Protein AF-A0A060C7Z0-F1 (afdb_monomer_lite)

Radius of gyration: 13.65 Å; chains: 1; bounding box: 37×23×34 Å

Foldseek 3Di:
DDDDPFDWDWDWDADPNDIDIDTDTCVLPVDDDDDDDPCQLVSLVVVVVVVVVVCVVVVHDDPDDDDDPPSD

Sequence (72 aa):
MVGGSSIVALKTLQRQGVDYYFIDNQYYFKRPKLYGYYDDGERFAFFQQAVVELMEKIDFIPDVLHVNDYHT

pLDDT: mean 89.88, std 14.47, range [41.56, 97.81]

Secondary structure (DSSP, 8-state):
-------PEEEEEEETTEEEEEEE-HHHH-SS-SS--TTHHHHHHHHHHHHHHHHHHTT---SS----STT-

InterPro domains:
  IPR013534 Starch synthase, catalytic domain [PF08323] (7-72)

Structure (mmCIF, N/CA/C/O backbone):
data_AF-A0A060C7Z0-F1
#
_entry.id   AF-A0A060C7Z0-F1
#
loop_
_atom_site.group_PDB
_atom_site.id
_atom_site.type_symbol
_atom_site.label_atom_id
_atom_site.label_alt_id
_atom_site.label_comp_id
_atom_site.label_asym_id
_atom_site.label_entity_id
_atom_site.label_seq_id
_atom_site.pdbx_PDB_ins_code
_atom_site.Cartn_x
_atom_site.Cartn_y
_atom_site.Cartn_z
_atom_site.occupancy
_atom_site.B_iso_or_equiv
_atom_site.auth_seq_id
_atom_site.auth_comp_id
_atom_site.auth_asym_id
_atom_site.auth_atom_id
_atom_site.pdbx_PDB_model_num
ATOM 1 N N . MET A 1 1 ? 19.483 -9.179 -1.482 1.00 42.72 1 MET A N 1
ATOM 2 C CA . MET A 1 1 ? 19.700 -8.020 -0.591 1.00 42.72 1 MET A CA 1
ATOM 3 C C . MET A 1 1 ? 20.439 -6.944 -1.368 1.00 42.72 1 MET A C 1
ATOM 5 O O . MET A 1 1 ? 21.633 -7.093 -1.589 1.00 42.72 1 MET A O 1
ATOM 9 N N . VAL A 1 2 ? 19.741 -5.907 -1.831 1.00 41.56 2 VAL A N 1
ATOM 10 C CA . VAL A 1 2 ? 20.382 -4.693 -2.357 1.00 41.56 2 VAL A CA 1
ATOM 11 C C . VAL A 1 2 ? 19.986 -3.561 -1.422 1.00 41.56 2 VAL A C 1
ATOM 13 O O . VAL A 1 2 ? 18.814 -3.216 -1.311 1.00 41.56 2 VAL A O 1
ATOM 16 N N . GLY A 1 3 ? 20.977 -3.071 -0.682 1.00 41.88 3 GLY A N 1
ATOM 17 C CA . GLY A 1 3 ? 20.853 -1.960 0.243 1.00 41.88 3 GLY A CA 1
ATOM 18 C C . GLY A 1 3 ? 20.721 -0.641 -0.506 1.00 41.88 3 GLY A C 1
ATOM 19 O O . GLY A 1 3 ? 21.683 -0.126 -1.065 1.00 41.88 3 GLY A O 1
ATOM 20 N N . GLY A 1 4 ? 19.522 -0.089 -0.468 1.00 42.03 4 GLY A N 1
ATOM 21 C CA . GLY A 1 4 ? 19.240 1.329 -0.600 1.00 42.03 4 GLY A CA 1
ATOM 22 C C . GLY A 1 4 ? 18.000 1.548 0.243 1.00 42.03 4 GLY A C 1
ATOM 23 O O . GLY A 1 4 ? 17.039 0.804 0.082 1.00 42.03 4 GLY A O 1
ATOM 24 N N . SER A 1 5 ? 18.038 2.460 1.210 1.00 45.84 5 SER A N 1
ATOM 25 C CA . SER A 1 5 ? 16.903 2.703 2.099 1.00 45.84 5 SER A CA 1
ATOM 26 C C . SER A 1 5 ? 15.674 3.068 1.265 1.00 45.84 5 SER A C 1
ATOM 28 O O . SER A 1 5 ? 15.552 4.197 0.792 1.00 45.84 5 SER A O 1
ATOM 30 N N . SER A 1 6 ? 14.780 2.105 1.046 1.00 55.16 6 SER A N 1
ATOM 31 C CA . SER A 1 6 ? 13.496 2.326 0.395 1.00 55.16 6 SER A CA 1
ATOM 32 C C . SER A 1 6 ? 12.659 3.156 1.356 1.00 55.16 6 SER A C 1
ATOM 34 O O . SER A 1 6 ? 12.060 2.623 2.286 1.00 55.16 6 SER A O 1
ATOM 36 N N . ILE A 1 7 ? 12.687 4.479 1.201 1.00 63.03 7 ILE A N 1
ATOM 37 C CA . ILE A 1 7 ? 11.857 5.366 2.012 1.00 63.03 7 ILE A CA 1
ATOM 38 C C . ILE A 1 7 ? 10.406 5.050 1.662 1.00 63.03 7 ILE A C 1
ATOM 40 O O . ILE A 1 7 ? 9.956 5.324 0.547 1.00 63.03 7 ILE A O 1
ATOM 44 N N . VAL A 1 8 ? 9.698 4.459 2.620 1.00 76.56 8 VAL A N 1
ATOM 45 C CA . VAL A 1 8 ? 8.249 4.309 2.562 1.00 76.56 8 VAL A CA 1
ATOM 46 C C . VAL A 1 8 ? 7.650 5.561 3.174 1.00 76.56 8 VAL A C 1
ATOM 48 O O . VAL A 1 8 ? 7.886 5.851 4.347 1.00 76.56 8 VAL A O 1
ATOM 51 N N . ALA A 1 9 ? 6.922 6.332 2.373 1.00 82.88 9 ALA A N 1
ATOM 52 C CA . ALA A 1 9 ? 6.230 7.514 2.863 1.00 82.88 9 ALA A CA 1
ATOM 53 C C . ALA A 1 9 ? 4.756 7.176 3.083 1.00 82.88 9 ALA A C 1
ATOM 55 O O . ALA A 1 9 ? 4.109 6.608 2.205 1.00 82.88 9 ALA A O 1
ATOM 56 N N . LEU A 1 10 ? 4.223 7.562 4.238 1.00 90.44 10 LEU A N 1
ATOM 57 C CA . LEU A 1 10 ? 2.793 7.531 4.506 1.00 90.44 10 LEU A CA 1
ATOM 58 C C . LEU A 1 10 ? 2.231 8.935 4.289 1.00 90.44 10 LEU A C 1
ATOM 60 O O . LEU A 1 10 ? 2.722 9.904 4.871 1.00 90.44 10 LEU A O 1
ATOM 64 N N . LYS A 1 11 ? 1.197 9.054 3.458 1.00 93.25 11 LYS A N 1
ATOM 65 C CA . LYS A 1 11 ? 0.390 10.276 3.346 1.00 93.25 11 LYS A CA 1
ATOM 66 C C . LYS A 1 11 ? -1.024 9.966 3.809 1.00 93.25 11 LYS A C 1
ATOM 68 O O . LYS A 1 11 ? -1.509 8.860 3.588 1.00 93.25 11 LYS A O 1
ATOM 73 N N . THR A 1 12 ? -1.686 10.942 4.417 1.00 95.88 12 THR A N 1
ATOM 74 C CA . THR A 1 12 ? -3.048 10.782 4.930 1.00 95.88 12 THR A CA 1
ATOM 75 C C . THR A 1 12 ? -3.980 11.846 4.363 1.00 95.88 12 THR A C 1
ATOM 77 O O . THR A 1 12 ? -3.566 12.970 4.070 1.00 95.88 12 THR A O 1
ATOM 80 N N . LEU A 1 13 ? -5.246 11.480 4.185 1.00 97.56 13 LEU A N 1
ATOM 81 C CA . LEU A 1 13 ? -6.334 12.395 3.858 1.00 97.56 13 LEU A CA 1
ATOM 82 C C . LEU A 1 13 ? -7.546 12.022 4.704 1.00 97.56 13 LEU A C 1
ATOM 84 O O . LEU A 1 13 ? -7.896 10.856 4.814 1.00 97.56 13 LEU A O 1
ATOM 88 N N . GLN A 1 14 ? -8.202 13.033 5.253 1.00 97.69 14 GLN A N 1
ATOM 89 C CA . GLN A 1 14 ? -9.469 12.907 5.958 1.00 97.69 14 GLN A CA 1
ATOM 90 C C . GLN A 1 14 ? -10.563 13.516 5.096 1.00 97.69 14 GLN A C 1
ATOM 92 O O . GLN A 1 14 ? -10.496 14.705 4.766 1.00 97.69 14 GLN A O 1
ATOM 97 N N . ARG A 1 15 ? -11.560 12.723 4.692 1.00 97.81 15 ARG A N 1
ATOM 98 C CA . ARG A 1 15 ? -12.647 13.230 3.843 1.00 97.81 15 ARG A CA 1
ATOM 99 C C . ARG A 1 15 ? -13.964 12.538 4.150 1.00 97.81 15 ARG A C 1
ATOM 101 O O . ARG A 1 15 ? -14.074 11.330 4.012 1.00 97.81 15 ARG A O 1
ATOM 108 N N . GLN A 1 16 ? -14.979 13.338 4.490 1.00 97.50 16 GLN A N 1
ATOM 109 C CA . GLN A 1 16 ? -16.343 12.865 4.775 1.00 97.50 16 GLN A CA 1
ATOM 110 C C . GLN A 1 16 ? -16.393 11.778 5.867 1.00 97.50 16 GLN A C 1
ATOM 112 O O . GLN A 1 16 ? -17.179 10.844 5.773 1.00 97.50 16 GLN A O 1
ATOM 117 N N . GLY A 1 17 ? -15.551 11.909 6.899 1.00 96.69 17 GLY A N 1
ATOM 118 C CA . GLY A 1 17 ? -15.465 10.935 7.994 1.00 96.69 17 GLY A CA 1
ATOM 119 C C . GLY A 1 17 ? -14.774 9.624 7.616 1.00 96.69 17 GLY A C 1
ATOM 120 O O . GLY A 1 17 ? -14.946 8.638 8.321 1.00 96.69 17 GLY A O 1
ATOM 121 N N . VAL A 1 18 ? -14.041 9.604 6.499 1.00 96.62 18 VAL A N 1
ATOM 122 C CA . VAL A 1 18 ? -13.254 8.457 6.050 1.00 96.62 18 VAL A CA 1
ATOM 123 C C . VAL A 1 18 ? -11.772 8.817 6.044 1.00 96.62 18 VAL A C 1
ATOM 125 O O . VAL A 1 18 ? -11.369 9.841 5.473 1.00 96.62 18 VAL A O 1
ATOM 128 N N . ASP A 1 19 ? -10.991 7.923 6.640 1.00 96.38 19 ASP A N 1
ATOM 129 C CA . ASP A 1 19 ? -9.539 7.971 6.743 1.00 96.38 19 ASP A CA 1
ATOM 130 C C . ASP A 1 19 ? -8.925 7.294 5.514 1.00 96.38 19 ASP A C 1
ATOM 132 O O . ASP A 1 19 ? -9.160 6.114 5.250 1.00 96.38 19 ASP A O 1
ATOM 136 N N . TYR A 1 20 ? -8.123 8.032 4.752 1.00 96.75 20 TYR A N 1
ATOM 137 C CA . TYR A 1 20 ? -7.400 7.508 3.596 1.00 96.75 20 TYR A CA 1
ATOM 138 C C . TYR A 1 20 ? -5.908 7.503 3.900 1.00 96.75 20 TYR A C 1
ATOM 140 O O . TYR A 1 20 ? -5.327 8.550 4.202 1.00 96.75 20 TYR A O 1
ATOM 148 N N . TYR A 1 21 ? -5.283 6.340 3.749 1.00 95.69 21 TYR A N 1
ATOM 149 C CA . TYR A 1 21 ? -3.846 6.151 3.902 1.00 95.69 21 TYR A CA 1
ATOM 150 C C . TYR A 1 21 ? -3.229 5.789 2.553 1.00 95.69 21 TYR A C 1
ATOM 152 O O . TYR A 1 21 ? -3.684 4.869 1.877 1.00 95.69 21 TYR A O 1
ATOM 160 N N . PHE A 1 22 ? -2.184 6.512 2.158 1.00 95.31 22 PHE A N 1
ATOM 161 C CA . PHE A 1 22 ? -1.458 6.279 0.914 1.00 95.31 22 PHE A CA 1
ATOM 162 C C . PHE A 1 22 ? -0.032 5.850 1.228 1.00 95.31 22 PHE A C 1
ATOM 164 O O . PHE A 1 22 ? 0.692 6.561 1.930 1.00 95.31 22 PHE A O 1
ATOM 171 N N . ILE A 1 23 ? 0.367 4.715 0.663 1.00 93.75 23 ILE A N 1
ATOM 172 C CA . ILE A 1 23 ? 1.727 4.189 0.747 1.00 93.75 23 ILE A CA 1
ATOM 173 C C . ILE A 1 23 ? 2.483 4.631 -0.502 1.00 93.75 23 ILE A C 1
ATOM 175 O O . ILE A 1 23 ? 2.071 4.339 -1.623 1.00 93.75 23 ILE A O 1
ATOM 179 N N . ASP A 1 24 ? 3.592 5.337 -0.299 1.00 91.88 24 ASP A N 1
ATOM 180 C CA . ASP A 1 24 ? 4.503 5.753 -1.359 1.00 91.88 24 ASP A CA 1
ATOM 181 C C . ASP A 1 24 ? 5.859 5.063 -1.204 1.00 91.88 24 ASP A C 1
ATOM 183 O O . ASP A 1 24 ? 6.357 4.829 -0.104 1.00 91.88 24 ASP A O 1
ATOM 187 N N . ASN A 1 25 ? 6.455 4.756 -2.343 1.00 92.94 25 ASN A N 1
ATOM 188 C CA . ASN A 1 25 ? 7.776 4.189 -2.504 1.00 92.94 25 ASN A CA 1
ATOM 189 C C . ASN A 1 25 ? 8.199 4.510 -3.940 1.00 92.94 25 ASN A C 1
ATOM 191 O O . ASN A 1 25 ? 7.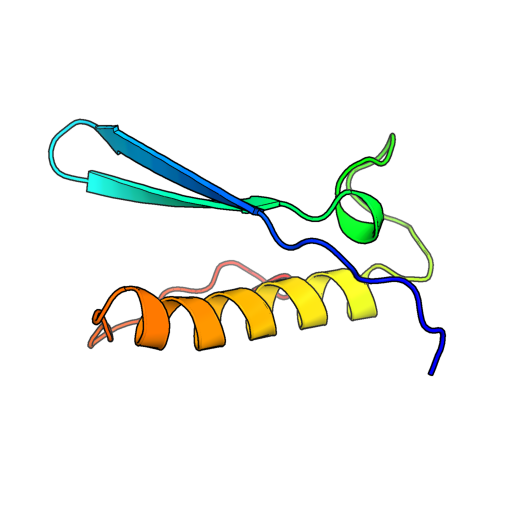643 3.968 -4.896 1.00 92.94 25 ASN A O 1
ATOM 195 N N . GLN A 1 26 ? 9.188 5.388 -4.112 1.00 91.06 26 GLN A N 1
ATOM 196 C CA . GLN A 1 26 ? 9.569 5.835 -5.454 1.00 91.06 26 GLN A CA 1
ATOM 197 C C . GLN A 1 26 ? 10.178 4.722 -6.312 1.00 91.06 26 GLN A C 1
ATOM 199 O O . GLN A 1 26 ? 10.043 4.779 -7.529 1.00 91.06 26 GLN A O 1
ATOM 204 N N . TYR A 1 27 ? 10.810 3.710 -5.714 1.00 91.06 27 TYR A N 1
ATOM 205 C CA . TYR A 1 27 ? 11.314 2.565 -6.470 1.00 91.06 27 TYR A CA 1
ATOM 206 C C . TYR A 1 27 ? 10.155 1.786 -7.104 1.00 91.06 27 TYR A C 1
ATOM 208 O O . TYR A 1 27 ? 10.175 1.507 -8.301 1.00 91.06 27 TYR A O 1
ATOM 216 N N . TYR A 1 28 ? 9.099 1.524 -6.329 1.00 92.88 28 TYR A N 1
ATOM 217 C CA . TYR A 1 28 ? 7.968 0.736 -6.805 1.00 92.88 28 TYR A CA 1
ATOM 218 C C . TYR A 1 28 ? 6.879 1.534 -7.526 1.00 92.88 28 TYR A C 1
ATOM 220 O O . TYR A 1 28 ? 6.246 0.974 -8.410 1.00 92.88 28 TYR A O 1
ATOM 228 N N . PHE A 1 29 ? 6.615 2.801 -7.215 1.00 92.44 29 PHE A N 1
ATOM 229 C CA . PHE A 1 29 ? 5.424 3.495 -7.738 1.00 92.44 29 PHE A CA 1
ATOM 230 C C . PHE A 1 29 ? 5.733 4.668 -8.673 1.00 92.44 29 PHE A C 1
ATOM 232 O O . PHE A 1 29 ? 4.869 5.060 -9.457 1.00 92.44 29 PHE A O 1
ATOM 239 N N . LYS A 1 30 ? 6.969 5.184 -8.697 1.00 93.31 30 LYS A N 1
ATOM 240 C CA . LYS A 1 30 ? 7.370 6.271 -9.609 1.00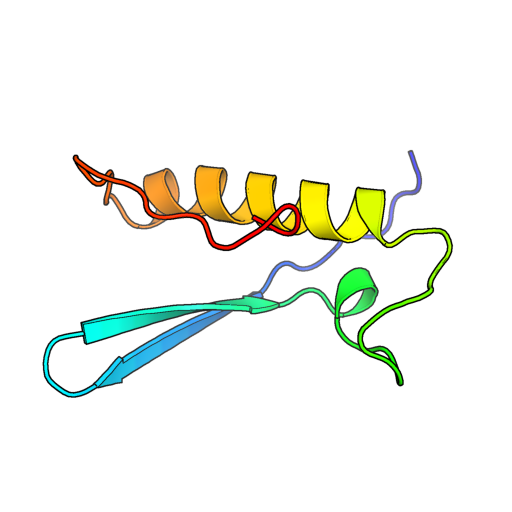 93.31 30 LYS A CA 1
ATOM 241 C C . LYS A 1 30 ? 7.787 5.725 -10.980 1.00 93.31 30 LYS A C 1
ATOM 243 O O . LYS A 1 30 ? 8.937 5.854 -11.398 1.00 93.31 30 LYS A O 1
ATOM 248 N N . ARG A 1 31 ? 6.839 5.105 -11.687 1.00 93.62 31 ARG A N 1
ATOM 249 C CA . ARG A 1 31 ? 7.055 4.461 -12.994 1.00 93.62 31 ARG A CA 1
ATOM 250 C C . ARG A 1 31 ? 6.051 4.946 -14.061 1.00 93.62 31 ARG A C 1
ATOM 252 O O . ARG A 1 31 ? 4.964 5.383 -13.698 1.00 93.62 31 ARG A O 1
ATOM 259 N N . PRO A 1 32 ? 6.377 4.875 -15.371 1.00 96.12 32 PRO A N 1
ATOM 260 C CA . PRO A 1 32 ? 5.503 5.405 -16.429 1.00 96.12 32 PRO A CA 1
ATOM 261 C C . PRO A 1 32 ? 4.196 4.637 -16.682 1.00 96.12 32 PRO A C 1
ATOM 263 O O . PRO A 1 32 ? 3.237 5.225 -17.172 1.00 96.12 32 PRO A O 1
ATOM 266 N N . LYS A 1 33 ? 4.163 3.322 -16.433 1.00 95.56 33 LYS A N 1
ATOM 267 C CA . LYS A 1 33 ? 2.999 2.457 -16.688 1.00 95.56 33 LYS A CA 1
ATOM 268 C C . LYS A 1 33 ? 2.480 1.856 -15.385 1.00 95.56 33 LYS A C 1
ATOM 270 O O . LYS A 1 33 ? 3.205 1.774 -14.398 1.00 95.56 33 LYS A O 1
ATOM 275 N N . LEU A 1 34 ? 1.237 1.378 -15.410 1.00 91.25 34 LEU A N 1
ATOM 276 C CA . LEU A 1 34 ? 0.620 0.713 -14.261 1.00 91.25 34 LEU A CA 1
ATOM 277 C C . LEU A 1 34 ? 0.994 -0.769 -14.157 1.00 91.25 34 LEU A C 1
ATOM 279 O O . LEU A 1 34 ? 1.317 -1.203 -13.059 1.00 91.25 34 LEU A O 1
ATOM 283 N N . TYR A 1 35 ? 1.009 -1.514 -15.266 1.00 94.44 35 TYR A N 1
ATOM 284 C CA . TYR A 1 35 ? 1.217 -2.972 -15.312 1.00 94.44 35 TYR A CA 1
ATOM 285 C C . TYR A 1 35 ? 2.199 -3.391 -16.415 1.00 94.44 35 TYR A C 1
ATOM 287 O O . TYR A 1 35 ? 2.509 -2.604 -17.318 1.00 94.44 35 TYR A O 1
ATOM 295 N N . GLY A 1 36 ? 2.619 -4.657 -16.366 1.00 95.06 36 GLY A N 1
ATOM 296 C CA . GLY A 1 36 ? 3.442 -5.321 -17.375 1.00 95.06 36 GLY A CA 1
ATOM 297 C C . GLY A 1 36 ? 4.940 -5.226 -17.104 1.00 95.06 36 GLY A C 1
ATOM 298 O O . GLY A 1 36 ? 5.732 -5.366 -18.037 1.00 95.06 36 GLY A O 1
ATOM 299 N N . TYR A 1 37 ? 5.335 -4.947 -15.861 1.00 96.00 37 TYR A N 1
ATOM 300 C CA . TYR A 1 37 ? 6.740 -4.980 -15.472 1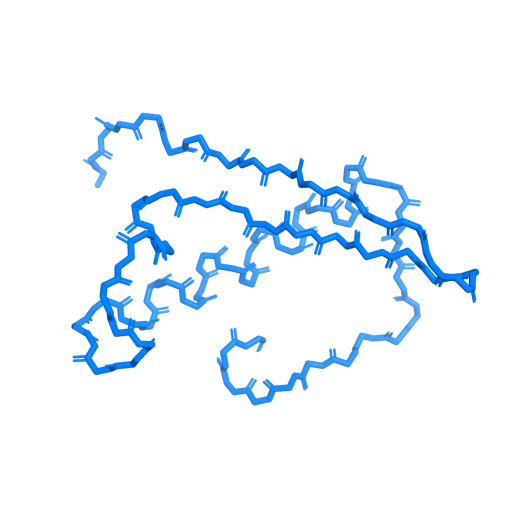.00 96.00 37 TYR A CA 1
ATOM 301 C C . TYR A 1 37 ? 7.122 -6.360 -14.951 1.00 96.00 37 TYR A C 1
ATOM 303 O O . TYR A 1 37 ? 6.300 -7.084 -14.394 1.00 96.00 37 TYR A O 1
ATOM 311 N N . TYR A 1 38 ? 8.396 -6.715 -15.113 1.00 97.00 38 TYR A N 1
ATOM 312 C CA . TYR A 1 38 ? 8.912 -8.000 -14.643 1.00 97.00 38 TYR A CA 1
ATOM 313 C C . TYR A 1 38 ? 8.815 -8.149 -13.111 1.00 97.00 38 TYR A C 1
ATOM 315 O O . TYR A 1 38 ? 8.735 -9.268 -12.615 1.00 97.00 38 TYR A O 1
ATOM 323 N N . ASP A 1 39 ? 8.811 -7.025 -12.383 1.00 96.12 39 ASP A N 1
ATOM 324 C CA . ASP A 1 39 ? 8.772 -6.929 -10.921 1.00 96.12 39 ASP A CA 1
ATOM 325 C C . ASP A 1 39 ? 7.349 -6.740 -10.367 1.00 96.12 39 ASP A C 1
ATOM 327 O O . ASP A 1 39 ? 7.194 -6.478 -9.177 1.00 96.12 39 ASP A O 1
ATOM 331 N N . ASP A 1 40 ? 6.298 -6.840 -11.193 1.00 95.62 40 ASP A N 1
ATOM 332 C CA . ASP A 1 40 ? 4.924 -6.547 -10.760 1.00 95.62 40 ASP A CA 1
ATOM 333 C C . ASP A 1 40 ? 4.521 -7.366 -9.524 1.00 95.62 40 ASP A C 1
ATOM 335 O O . ASP A 1 40 ? 3.968 -6.808 -8.578 1.00 95.62 40 ASP A O 1
ATOM 339 N N . GLY A 1 41 ? 4.864 -8.657 -9.492 1.00 95.94 41 GLY A N 1
ATOM 340 C CA . GLY A 1 41 ? 4.600 -9.518 -8.336 1.00 95.94 41 GLY A CA 1
ATOM 341 C C . GLY A 1 41 ? 5.312 -9.055 -7.061 1.00 95.94 41 GLY A C 1
ATOM 342 O O . GLY A 1 41 ? 4.692 -9.003 -6.003 1.00 95.94 41 GLY A O 1
ATOM 343 N N . GLU A 1 42 ? 6.585 -8.660 -7.159 1.00 95.69 42 GLU A N 1
ATOM 344 C CA . GLU A 1 42 ? 7.355 -8.139 -6.021 1.00 95.69 42 GLU A CA 1
ATOM 345 C C . GLU A 1 42 ? 6.778 -6.808 -5.521 1.00 95.69 42 GLU A C 1
ATOM 347 O O . GLU A 1 42 ? 6.609 -6.622 -4.316 1.00 95.69 42 GLU A O 1
ATOM 352 N N . ARG A 1 43 ? 6.401 -5.906 -6.437 1.00 95.00 43 ARG A N 1
ATOM 353 C CA . ARG A 1 43 ? 5.747 -4.638 -6.089 1.00 95.00 43 ARG A CA 1
ATOM 354 C C . ARG A 1 43 ? 4.460 -4.860 -5.295 1.00 95.00 43 ARG A C 1
ATOM 356 O O . ARG A 1 43 ? 4.230 -4.147 -4.318 1.00 95.00 43 ARG A O 1
ATOM 363 N N . PHE A 1 44 ? 3.591 -5.765 -5.745 1.00 95.94 44 PHE A N 1
ATOM 364 C CA . PHE A 1 44 ? 2.310 -5.990 -5.072 1.00 95.94 44 PHE A CA 1
ATOM 365 C C . PHE A 1 44 ? 2.514 -6.660 -3.714 1.00 95.94 44 PHE A C 1
ATOM 367 O O . PHE A 1 44 ? 1.952 -6.185 -2.732 1.00 95.94 44 PHE A O 1
ATOM 374 N N . ALA A 1 45 ? 3.428 -7.631 -3.620 1.00 95.88 45 ALA A N 1
ATOM 375 C CA . ALA A 1 45 ? 3.829 -8.213 -2.340 1.00 95.88 45 ALA A CA 1
ATOM 376 C C . ALA A 1 45 ? 4.376 -7.156 -1.364 1.00 95.88 45 ALA A C 1
ATOM 378 O O . ALA A 1 45 ? 4.027 -7.150 -0.183 1.00 95.88 45 ALA A O 1
ATOM 379 N N . PHE A 1 46 ? 5.185 -6.212 -1.858 1.00 95.31 46 PHE A N 1
ATOM 380 C CA . PHE A 1 46 ? 5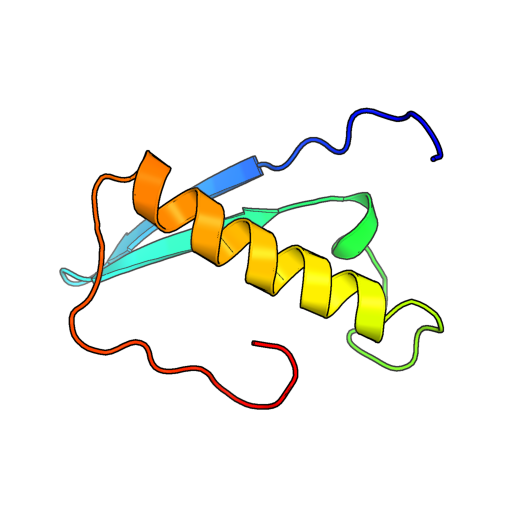.650 -5.078 -1.063 1.00 95.31 46 PHE A CA 1
ATOM 381 C C . PHE A 1 46 ? 4.486 -4.213 -0.554 1.00 95.31 46 PHE A C 1
ATOM 383 O O . PHE A 1 46 ? 4.470 -3.848 0.620 1.00 95.31 46 PHE A O 1
ATOM 390 N N . PHE A 1 47 ? 3.517 -3.881 -1.415 1.00 95.50 47 PHE A N 1
ATOM 391 C CA . PHE A 1 47 ? 2.355 -3.081 -1.020 1.00 95.50 47 PHE A CA 1
ATOM 392 C C . PHE A 1 47 ? 1.525 -3.784 0.061 1.00 95.50 47 PHE A C 1
ATOM 394 O O . PHE A 1 47 ? 1.231 -3.174 1.087 1.00 95.50 47 PHE A O 1
ATOM 401 N N . GLN A 1 48 ? 1.219 -5.068 -0.140 1.00 96.06 48 GLN A N 1
ATOM 402 C CA . GLN A 1 48 ? 0.487 -5.907 0.813 1.00 96.06 48 GLN A CA 1
ATOM 403 C C . GLN A 1 48 ? 1.176 -5.926 2.184 1.00 96.06 48 GLN A C 1
ATOM 405 O O . GLN A 1 48 ? 0.551 -5.636 3.204 1.00 96.06 48 GLN A O 1
ATOM 410 N N . GLN A 1 49 ? 2.489 -6.177 2.207 1.00 95.44 49 GLN A N 1
ATOM 411 C CA . GLN A 1 49 ? 3.275 -6.182 3.440 1.00 95.44 49 GLN A CA 1
ATOM 412 C C . GLN A 1 49 ? 3.269 -4.811 4.134 1.00 95.44 49 GLN A C 1
ATOM 414 O O . GLN A 1 49 ? 3.098 -4.726 5.349 1.00 95.44 49 GLN A O 1
ATOM 419 N N . ALA A 1 50 ? 3.412 -3.727 3.368 1.00 95.06 50 ALA A N 1
ATOM 420 C CA . ALA A 1 50 ? 3.397 -2.375 3.914 1.00 95.06 50 ALA A CA 1
ATOM 421 C C . ALA A 1 50 ? 2.026 -1.995 4.507 1.00 95.06 50 ALA A C 1
ATOM 423 O O . ALA A 1 50 ? 1.982 -1.261 5.493 1.00 95.06 50 ALA A O 1
ATOM 424 N N . VAL A 1 51 ? 0.919 -2.504 3.948 1.00 95.44 51 VAL A N 1
ATOM 425 C CA . VAL A 1 51 ? -0.432 -2.333 4.509 1.00 95.44 51 VAL A CA 1
ATOM 426 C C . VAL A 1 51 ? -0.569 -3.065 5.846 1.00 95.44 51 VAL A C 1
ATOM 428 O O . VAL A 1 51 ? -1.076 -2.471 6.795 1.00 95.44 51 VAL A O 1
ATOM 431 N N . VAL A 1 52 ? -0.070 -4.301 5.962 1.00 94.88 52 VAL A N 1
ATOM 432 C CA . VAL A 1 52 ? -0.086 -5.054 7.232 1.00 94.88 52 VAL A CA 1
ATOM 433 C C . VAL A 1 52 ? 0.712 -4.323 8.316 1.00 94.88 52 VAL A C 1
ATOM 435 O O . VAL A 1 52 ? 0.198 -4.094 9.408 1.00 94.88 52 VAL A O 1
ATOM 438 N N . GLU A 1 53 ? 1.932 -3.875 8.007 1.00 94.44 53 GLU A N 1
ATOM 439 C CA . GLU A 1 53 ? 2.752 -3.110 8.960 1.00 94.44 53 GLU A CA 1
ATOM 440 C C . GLU A 1 53 ? 2.145 -1.748 9.322 1.00 94.44 53 GLU A C 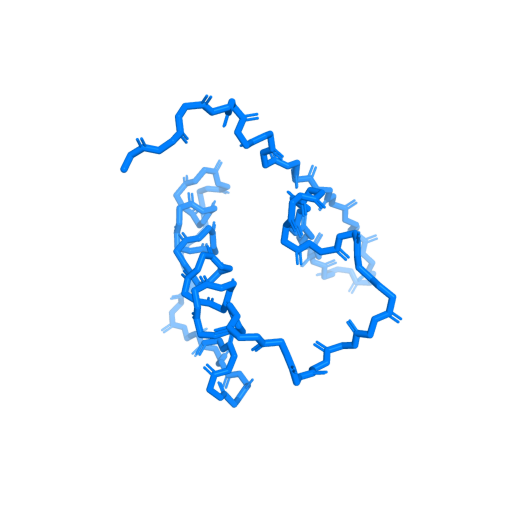1
ATOM 442 O O . GLU A 1 53 ? 2.389 -1.217 10.408 1.00 94.44 53 GLU A O 1
ATOM 447 N N . LEU A 1 54 ? 1.387 -1.140 8.406 1.00 94.25 54 LEU A N 1
ATOM 448 C CA . LEU A 1 54 ? 0.727 0.131 8.664 1.00 94.25 54 LEU A CA 1
ATOM 449 C C . LEU A 1 54 ? -0.340 -0.013 9.748 1.00 94.25 54 LEU A C 1
ATOM 451 O O . LEU A 1 54 ? -0.390 0.857 10.613 1.00 94.25 54 LEU A O 1
ATOM 455 N N . MET A 1 55 ? -1.145 -1.082 9.717 1.00 94.88 55 MET A N 1
ATOM 456 C CA . MET A 1 55 ? -2.239 -1.314 10.673 1.00 94.88 55 MET A CA 1
ATOM 457 C C . MET A 1 55 ? -1.761 -1.238 12.129 1.00 94.88 55 MET A C 1
ATOM 459 O O . MET A 1 55 ? -2.378 -0.560 12.948 1.00 94.88 55 MET A O 1
ATOM 463 N N . GLU A 1 56 ? -0.606 -1.840 12.430 1.00 93.00 56 GLU A N 1
ATOM 464 C CA . GLU A 1 56 ? 0.021 -1.748 13.756 1.00 93.00 56 GLU A CA 1
ATOM 465 C C . GLU A 1 56 ? 0.471 -0.317 14.087 1.00 93.00 56 GLU A C 1
ATOM 467 O O . GLU A 1 56 ? 0.291 0.160 15.205 1.00 93.00 56 GLU A O 1
ATOM 472 N N . LYS A 1 57 ? 1.043 0.403 13.114 1.00 92.75 57 LYS A N 1
ATOM 473 C CA . LYS A 1 57 ? 1.573 1.765 13.318 1.00 92.75 57 LYS A CA 1
ATOM 474 C C . LYS A 1 57 ? 0.491 2.818 13.532 1.00 92.75 57 LYS A C 1
ATOM 476 O O . LYS A 1 57 ? 0.785 3.855 14.125 1.00 92.75 57 LYS A O 1
ATOM 481 N N . ILE A 1 58 ? -0.714 2.586 13.018 1.00 94.00 58 ILE A N 1
ATOM 482 C CA . ILE A 1 58 ? -1.862 3.483 13.203 1.00 94.00 58 ILE A CA 1
ATOM 483 C C . ILE A 1 58 ? -2.803 3.017 14.318 1.00 94.00 58 ILE A C 1
ATOM 485 O O . ILE A 1 58 ? -3.833 3.653 14.515 1.00 94.00 58 ILE A O 1
ATOM 489 N N . ASP A 1 59 ? -2.451 1.941 15.031 1.00 95.25 59 ASP A N 1
ATOM 490 C CA . ASP A 1 59 ? -3.262 1.340 16.097 1.00 95.25 59 ASP A CA 1
ATOM 491 C C . ASP A 1 59 ? -4.704 1.035 15.642 1.00 95.25 59 ASP A C 1
ATOM 493 O O . ASP A 1 59 ? -5.686 1.303 16.333 1.00 95.25 59 ASP A O 1
ATOM 497 N N . PHE A 1 60 ? -4.836 0.506 14.419 1.00 94.88 60 PHE A N 1
ATOM 498 C CA . PHE A 1 60 ? -6.121 0.154 13.820 1.00 94.88 60 PHE A CA 1
ATOM 499 C C . PHE A 1 60 ? -6.041 -1.215 13.148 1.00 94.88 60 PHE A C 1
ATOM 501 O O . PHE A 1 60 ? -5.448 -1.364 12.079 1.00 94.88 60 PHE A O 1
ATOM 508 N N . ILE A 1 61 ? -6.689 -2.207 13.763 1.00 96.12 61 ILE A N 1
ATOM 509 C CA . ILE A 1 61 ? -6.881 -3.545 13.198 1.00 96.12 61 ILE A CA 1
ATOM 510 C C . ILE A 1 61 ? -8.375 -3.718 12.875 1.00 96.12 61 ILE A C 1
ATOM 512 O O . ILE A 1 61 ? -9.188 -3.677 13.800 1.00 96.12 61 ILE A O 1
ATOM 516 N N . PRO A 1 62 ? -8.770 -3.893 11.601 1.00 95.50 62 PRO A N 1
ATOM 517 C CA . PRO A 1 62 ? -10.176 -4.035 11.237 1.00 95.50 62 PRO A CA 1
ATOM 518 C C . PRO A 1 62 ? -10.699 -5.455 11.502 1.00 95.50 62 PRO A C 1
ATOM 520 O O . PRO A 1 62 ? -9.990 -6.435 11.282 1.00 95.50 62 PRO A O 1
ATOM 523 N N . ASP A 1 63 ? -11.980 -5.584 11.859 1.00 97.75 63 ASP A N 1
ATOM 524 C CA . ASP A 1 63 ? -12.656 -6.891 11.939 1.00 97.75 63 ASP A CA 1
ATOM 525 C C . ASP A 1 63 ? -12.816 -7.553 10.560 1.00 97.75 63 ASP A C 1
ATOM 527 O O . ASP A 1 63 ? -12.821 -8.778 10.428 1.00 97.75 63 ASP A O 1
ATOM 531 N N . VAL A 1 64 ? -12.971 -6.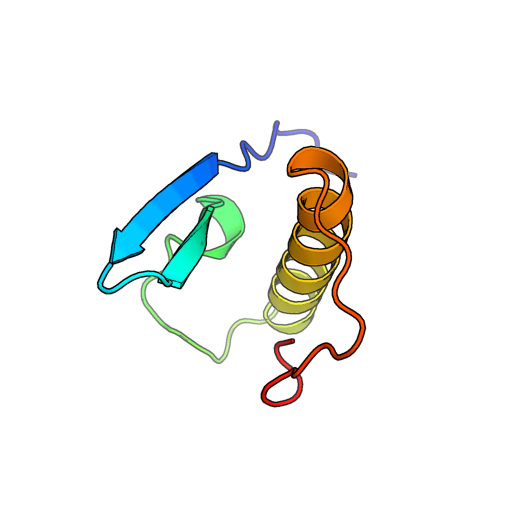731 9.517 1.00 97.19 64 VAL A N 1
ATOM 532 C CA . VAL A 1 64 ? -13.122 -7.165 8.126 1.00 97.19 64 VAL A CA 1
ATOM 533 C C . VAL A 1 64 ? -12.183 -6.356 7.247 1.00 97.19 64 VAL A C 1
ATOM 535 O O . VAL A 1 64 ? -12.292 -5.133 7.163 1.00 97.19 64 VAL A O 1
ATOM 538 N N . LEU A 1 65 ? -11.300 -7.056 6.540 1.00 95.81 65 LEU A N 1
ATOM 539 C CA . LEU A 1 65 ? -10.423 -6.477 5.532 1.00 95.81 65 LEU A CA 1
ATOM 540 C C . LEU A 1 65 ? -10.914 -6.869 4.137 1.00 95.81 65 LEU A C 1
ATOM 542 O O . LEU A 1 65 ? -10.957 -8.049 3.795 1.00 95.81 65 LEU A O 1
ATOM 546 N N . HIS A 1 66 ? -11.280 -5.875 3.329 1.00 96.56 66 HIS A N 1
ATOM 547 C CA . HIS A 1 66 ? -11.593 -6.079 1.918 1.00 96.56 66 HIS A CA 1
ATOM 548 C C . HIS A 1 66 ? -10.345 -5.829 1.074 1.00 96.56 66 HIS A C 1
ATOM 550 O O . HIS A 1 66 ? -9.762 -4.747 1.132 1.00 96.56 66 HIS A O 1
ATOM 556 N N . VAL A 1 67 ? -9.975 -6.819 0.268 1.00 96.56 67 VAL A N 1
ATOM 557 C CA . VAL A 1 67 ? -8.873 -6.749 -0.694 1.00 96.56 67 VAL A CA 1
ATOM 558 C C . VAL A 1 67 ? -9.458 -6.865 -2.098 1.00 96.56 67 VAL A C 1
ATOM 560 O O . VAL A 1 67 ? -10.362 -7.670 -2.333 1.00 96.56 67 VAL A O 1
ATOM 563 N N . ASN A 1 68 ? -8.995 -6.021 -3.014 1.00 96.31 68 ASN A N 1
ATOM 564 C CA . ASN A 1 68 ? -9.511 -5.961 -4.373 1.00 96.31 68 ASN A CA 1
ATOM 565 C C . ASN A 1 68 ? -8.483 -6.518 -5.362 1.00 96.31 68 ASN A C 1
ATOM 567 O O . ASN A 1 68 ? -7.536 -5.825 -5.733 1.00 96.31 68 ASN A O 1
ATOM 571 N N . ASP A 1 69 ? -8.759 -7.730 -5.849 1.00 95.56 69 ASP A N 1
ATOM 572 C CA . ASP A 1 69 ? -7.926 -8.471 -6.803 1.00 95.56 69 ASP A CA 1
ATOM 573 C C . ASP A 1 69 ? -6.552 -8.886 -6.229 1.00 95.56 69 ASP A C 1
ATOM 575 O O . ASP A 1 69 ? -6.240 -8.656 -5.061 1.00 95.56 69 ASP A O 1
ATOM 579 N N . TYR A 1 70 ? -5.724 -9.538 -7.048 1.00 92.62 70 TYR A N 1
ATOM 580 C CA . TYR A 1 70 ? -4.450 -10.136 -6.632 1.00 92.62 70 TYR A CA 1
ATOM 581 C C . TYR A 1 70 ? -3.345 -9.123 -6.287 1.00 92.62 70 TYR A C 1
ATOM 583 O O . TYR A 1 70 ? -2.276 -9.513 -5.821 1.00 92.62 70 TYR A O 1
ATOM 591 N N . HIS A 1 71 ? -3.562 -7.830 -6.551 1.00 93.25 71 HIS A N 1
ATOM 592 C CA . HIS A 1 71 ? -2.612 -6.763 -6.209 1.00 93.25 71 HIS A CA 1
ATOM 593 C C . HIS A 1 71 ? -2.620 -6.412 -4.712 1.00 93.25 71 HIS A C 1
ATOM 595 O O . HIS A 1 71 ? -1.772 -5.628 -4.277 1.00 93.25 71 HIS A O 1
ATOM 601 N N . THR A 1 72 ? -3.582 -6.956 -3.957 1.00 88.94 72 THR A N 1
ATOM 602 C CA . THR A 1 72 ? -3.877 -6.662 -2.543 1.00 88.94 72 THR A CA 1
ATOM 603 C C . THR A 1 72 ? -4.056 -7.906 -1.702 1.00 88.94 72 THR A C 1
ATOM 605 O O . THR A 1 72 ? -4.306 -8.983 -2.278 1.00 88.94 72 THR A O 1
#

Organism: NCBI:txid153152